Protein AF-A0A936IQ93-F1 (afdb_monomer)

Mean predicted aligned error: 11.7 Å

Foldseek 3Di:
DDDDDDDDDPPPPPPPDPDPPQPWDKDKDFACAWEDAQNDIDGGGIKIWTAHDDVPGDRQWIFIADPVGTDDIFGWDKAFAPDDQFDQAWDFDWDDQPPHTYGAWIGHHRDRIITGGDHHVVSVVSSVVRVVD

Radius of gyration: 24.01 Å; Cα contacts (8 Å, |Δi|>4): 237; chains: 1; bounding box: 35×41×100 Å

Sequence (133 aa):
MFNRMLLPLLVLALVSLPAQANLASRITVDLPYPVEIQGTLLEPGEYVLRTMTGPGANRDIVQIFGDRGMRLAATARSIPLLQRGGADSSKVVLSQAGDRYLLSQLVVQGRVYGYQFLPEPGTASRMVELAEQ

Nearest PDB structures (foldseek):
  3cyj-assembly1_A  TM=3.698E-01  e=6.350E+00  Rubrobacter xylanophilus DSM 9941
  8fia-assembly1_A-2  TM=3.210E-01  e=6.018E+00  Drosophila melanogaster
  7a0q-assembly1_A  TM=2.080E-01  e=5.123E+00  Fusarium vanettenii 77-13-4

Solvent-accessible surface area (backbone atoms only — not comparable to full-atom values): 7987 Å² total; per-residue (Å²): 137,89,82,85,86,80,77,83,80,82,78,81,77,81,78,78,71,79,74,80,70,78,70,47,55,74,43,80,47,75,34,93,49,58,36,33,50,67,87,42,77,39,71,57,45,66,33,38,39,35,37,50,59,63,93,91,44,56,70,41,38,39,36,34,26,42,94,93,41,79,74,49,76,44,63,27,47,75,39,80,47,92,48,87,80,20,34,92,54,64,44,79,41,69,42,75,51,88,99,39,35,31,56,36,35,41,38,40,51,65,32,50,43,27,34,35,41,58,66,38,93,64,51,54,60,51,43,53,60,63,72,75,108

pLDDT: mean 76.83, std 14.57, range [40.75, 93.38]

Structure (mmCIF, N/CA/C/O backbone):
data_AF-A0A936IQ93-F1
#
_entry.id   AF-A0A936IQ93-F1
#
loop_
_atom_site.group_PDB
_atom_site.id
_atom_site.type_symbol
_atom_site.label_atom_id
_atom_site.label_alt_id
_atom_site.label_comp_id
_atom_site.label_asym_id
_atom_site.label_entity_id
_atom_site.label_seq_id
_atom_site.pdbx_PDB_ins_code
_atom_site.Cartn_x
_atom_site.Cartn_y
_atom_site.Cartn_z
_atom_site.occupancy
_atom_site.B_iso_or_equiv
_atom_site.auth_seq_id
_atom_site.auth_comp_id
_atom_site.auth_asym_id
_atom_site.auth_atom_id
_atom_site.pdbx_PDB_model_num
ATOM 1 N N . MET A 1 1 ? 20.154 -27.150 -73.712 1.00 44.06 1 MET A N 1
ATOM 2 C CA . MET A 1 1 ? 20.762 -25.880 -73.259 1.00 44.06 1 MET A CA 1
ATOM 3 C C . MET A 1 1 ? 19.863 -25.290 -72.187 1.00 44.06 1 MET A C 1
ATOM 5 O O . MET A 1 1 ? 18.694 -25.052 -72.446 1.00 44.06 1 MET A O 1
ATOM 9 N N . PHE A 1 2 ? 20.385 -25.208 -70.966 1.00 49.38 2 PHE A N 1
ATOM 10 C CA . PHE A 1 2 ? 19.714 -24.715 -69.763 1.00 49.38 2 PHE A CA 1
ATOM 11 C C . PHE A 1 2 ? 19.593 -23.187 -69.793 1.00 49.38 2 PHE A C 1
ATOM 13 O O . PHE A 1 2 ? 20.573 -22.529 -70.123 1.00 49.38 2 PHE A O 1
ATOM 20 N N . ASN A 1 3 ? 18.467 -22.632 -69.332 1.00 40.75 3 ASN A N 1
ATOM 21 C CA . ASN A 1 3 ? 18.530 -21.431 -68.497 1.00 40.75 3 ASN A CA 1
ATOM 22 C C . ASN A 1 3 ? 17.319 -21.343 -67.556 1.00 40.75 3 ASN A C 1
ATOM 24 O O . ASN A 1 3 ? 16.213 -20.982 -67.946 1.00 40.75 3 ASN A O 1
ATOM 28 N N . ARG A 1 4 ? 17.549 -21.727 -66.296 1.00 49.56 4 ARG A N 1
ATOM 29 C CA . ARG A 1 4 ? 16.637 -21.531 -65.165 1.00 49.56 4 ARG A CA 1
ATOM 30 C C . ARG A 1 4 ? 17.008 -20.184 -64.552 1.00 49.56 4 ARG A C 1
ATOM 32 O O . ARG A 1 4 ? 18.047 -20.084 -63.909 1.00 49.56 4 ARG A O 1
ATOM 39 N N . MET A 1 5 ? 16.200 -19.155 -64.772 1.00 58.88 5 MET A N 1
ATOM 40 C CA . M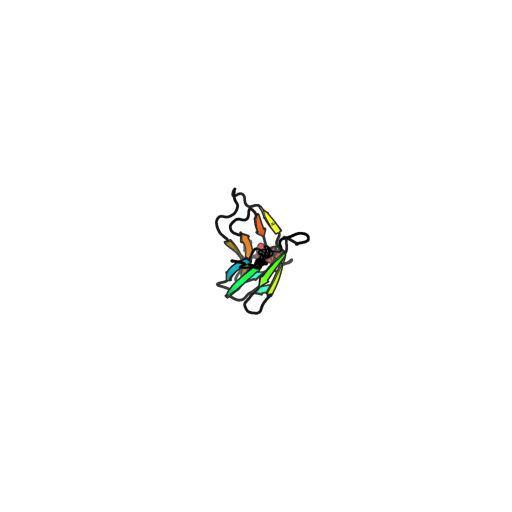ET A 1 5 ? 16.418 -17.846 -64.158 1.00 58.88 5 MET A CA 1
ATOM 41 C C . MET A 1 5 ? 15.635 -17.805 -62.838 1.00 58.88 5 MET A C 1
ATOM 43 O O . MET A 1 5 ? 14.430 -17.581 -62.814 1.00 58.88 5 MET A O 1
ATOM 47 N N . LEU A 1 6 ? 16.325 -18.150 -61.748 1.00 54.31 6 LEU A N 1
ATOM 48 C CA . LEU A 1 6 ? 15.842 -18.034 -60.371 1.00 54.31 6 LEU A CA 1
ATOM 49 C C . LEU A 1 6 ? 15.810 -16.551 -59.976 1.00 54.31 6 LEU A C 1
ATOM 51 O O . LEU A 1 6 ? 16.851 -15.899 -59.940 1.00 54.31 6 LEU A O 1
ATOM 55 N N . LEU A 1 7 ? 14.625 -16.031 -59.662 1.00 58.94 7 LEU A N 1
ATOM 56 C CA . LEU A 1 7 ? 14.455 -14.720 -59.038 1.00 58.94 7 LEU A CA 1
ATOM 57 C C . LEU A 1 7 ? 14.653 -14.875 -57.516 1.00 58.94 7 LEU A C 1
ATOM 59 O O . LEU A 1 7 ? 14.011 -15.754 -56.932 1.00 58.94 7 LEU A O 1
ATOM 63 N N . PRO A 1 8 ? 15.510 -14.085 -56.843 1.00 55.88 8 PRO A N 1
ATOM 64 C CA . PRO A 1 8 ? 15.678 -14.210 -55.403 1.00 55.88 8 PRO A CA 1
ATOM 65 C C . PRO A 1 8 ? 14.465 -13.620 -54.675 1.00 55.88 8 PRO A C 1
ATOM 67 O O . PRO A 1 8 ? 14.086 -12.465 -54.870 1.00 55.88 8 PRO A O 1
ATOM 70 N N . LEU A 1 9 ? 13.861 -14.444 -53.822 1.00 56.94 9 LEU A N 1
ATOM 71 C CA . LEU A 1 9 ? 12.800 -14.078 -52.894 1.00 56.94 9 LEU A CA 1
ATOM 72 C C . LEU A 1 9 ? 13.399 -13.181 -51.794 1.00 56.94 9 LEU A C 1
ATOM 74 O O . LEU A 1 9 ? 14.102 -13.664 -50.907 1.00 56.94 9 LEU A O 1
ATOM 78 N N . LEU A 1 10 ? 13.154 -11.871 -51.861 1.00 57.88 10 LEU A N 1
ATOM 79 C CA . LEU A 1 10 ? 13.519 -10.922 -50.807 1.00 57.88 10 LEU A CA 1
ATOM 80 C C . LEU A 1 10 ? 12.586 -11.141 -49.602 1.00 57.88 10 LEU A C 1
ATOM 82 O O . LEU A 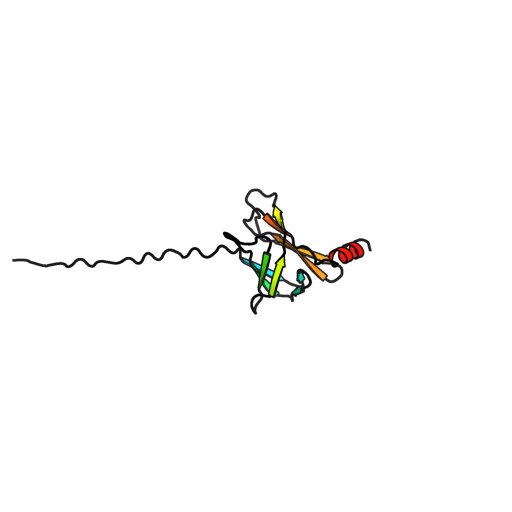1 10 ? 11.479 -10.608 -49.553 1.00 57.88 10 LEU A O 1
ATOM 86 N N . VAL A 1 11 ? 13.013 -11.959 -48.639 1.00 58.72 11 VAL A N 1
ATOM 87 C CA . VAL A 1 11 ? 12.299 -12.147 -47.368 1.00 58.72 11 VAL A CA 1
ATOM 88 C C . VAL A 1 11 ? 12.564 -10.928 -46.486 1.00 58.72 11 VAL A C 1
ATOM 90 O O . VAL A 1 11 ? 13.619 -10.803 -45.867 1.00 58.72 11 VAL A O 1
ATOM 93 N N . LEU A 1 12 ? 11.602 -10.006 -46.445 1.00 59.47 12 LEU A N 1
ATOM 94 C CA . LEU A 1 12 ? 11.596 -8.892 -45.504 1.00 59.47 12 LEU A CA 1
ATOM 95 C C . LEU A 1 12 ? 11.228 -9.440 -44.115 1.00 59.47 12 LEU A C 1
ATOM 97 O O . LEU A 1 12 ? 10.054 -9.607 -43.788 1.00 59.47 12 LEU A O 1
ATOM 101 N N . ALA A 1 13 ? 12.230 -9.783 -43.307 1.00 55.03 13 ALA A N 1
ATOM 102 C CA . ALA A 1 13 ? 12.011 -10.162 -41.917 1.00 55.03 13 ALA A CA 1
ATOM 103 C C . ALA A 1 13 ? 11.593 -8.913 -41.122 1.00 55.03 13 ALA A C 1
ATOM 105 O O . ALA A 1 13 ? 12.426 -8.073 -40.784 1.00 55.03 13 ALA A O 1
ATOM 106 N N . LEU A 1 14 ? 10.294 -8.779 -40.832 1.00 53.78 14 LEU A N 1
ATOM 107 C CA . LEU A 1 14 ? 9.810 -7.854 -39.809 1.00 53.78 14 LEU A CA 1
ATOM 108 C C . LEU A 1 14 ? 10.359 -8.330 -38.459 1.00 53.78 14 LEU A C 1
ATOM 110 O O . LEU A 1 14 ? 9.806 -9.226 -37.825 1.00 53.78 14 LEU A O 1
ATOM 114 N N . VAL A 1 15 ? 11.473 -7.746 -38.025 1.00 56.09 15 VAL A N 1
ATOM 115 C CA . VAL A 1 15 ? 11.961 -7.915 -36.657 1.00 56.09 15 VAL A CA 1
ATOM 116 C C . VAL A 1 15 ? 11.019 -7.123 -35.758 1.00 56.09 15 VAL A C 1
ATOM 118 O O . VAL A 1 15 ? 11.129 -5.904 -35.633 1.00 56.09 15 VAL A O 1
ATOM 121 N N . SER A 1 16 ? 10.045 -7.807 -35.164 1.00 49.56 16 SER A N 1
ATOM 122 C CA . SER A 1 16 ? 9.236 -7.244 -34.089 1.00 49.56 16 SER A CA 1
ATOM 123 C C . SER A 1 16 ? 10.152 -6.987 -32.893 1.00 49.56 16 SER A C 1
ATOM 125 O O . SER A 1 16 ? 10.509 -7.907 -32.162 1.00 49.56 16 SER A O 1
ATOM 127 N N . LEU A 1 17 ? 10.570 -5.734 -32.707 1.00 50.97 17 LEU A N 1
ATOM 128 C CA . LEU A 1 17 ? 11.192 -5.301 -31.460 1.00 50.97 17 LEU A CA 1
ATOM 129 C C . LEU A 1 17 ? 10.183 -5.569 -30.332 1.00 50.97 17 LEU A C 1
ATOM 131 O O . LEU A 1 17 ? 9.038 -5.118 -30.450 1.00 50.97 17 LEU A O 1
ATOM 135 N N . PRO A 1 18 ? 10.550 -6.282 -29.251 1.00 47.84 18 PRO A N 1
ATOM 136 C CA . PRO A 1 18 ? 9.683 -6.350 -28.090 1.00 47.84 18 PRO A CA 1
ATOM 137 C C . PRO A 1 18 ? 9.512 -4.920 -27.580 1.00 47.84 18 PRO A C 1
ATOM 139 O O . PRO A 1 18 ? 10.476 -4.276 -27.162 1.00 47.84 18 PRO A O 1
ATOM 142 N N . ALA A 1 19 ? 8.285 -4.404 -27.674 1.00 47.06 19 ALA A N 1
ATOM 143 C CA . ALA A 1 19 ? 7.906 -3.153 -27.048 1.00 47.06 19 ALA A CA 1
ATOM 144 C C . ALA A 1 19 ? 8.325 -3.244 -25.579 1.00 47.06 19 ALA A C 1
ATOM 146 O O . ALA A 1 19 ? 7.858 -4.122 -24.852 1.00 47.06 19 ALA A O 1
ATOM 147 N N . GLN A 1 20 ? 9.255 -2.386 -25.162 1.00 46.69 20 GLN A N 1
ATOM 148 C CA . GLN A 1 20 ? 9.645 -2.275 -23.764 1.00 46.69 20 GLN A CA 1
ATOM 149 C C . GLN A 1 20 ? 8.406 -1.807 -23.000 1.00 46.69 20 GLN A C 1
ATOM 151 O O . GLN A 1 20 ? 8.066 -0.624 -22.993 1.00 46.69 20 GLN A O 1
ATOM 156 N N . ALA A 1 21 ? 7.672 -2.764 -22.435 1.00 45.31 21 ALA A N 1
ATOM 157 C CA . ALA A 1 21 ? 6.525 -2.498 -21.596 1.00 45.31 21 ALA A CA 1
ATOM 158 C C . ALA A 1 21 ? 7.011 -1.638 -20.427 1.00 45.31 21 ALA A C 1
ATOM 160 O O . ALA A 1 21 ? 7.899 -2.040 -19.677 1.00 45.31 21 ALA A O 1
ATOM 161 N N . ASN A 1 22 ? 6.459 -0.430 -20.328 1.00 44.97 22 ASN A N 1
ATOM 162 C CA . ASN A 1 22 ? 6.703 0.505 -19.238 1.00 44.97 22 ASN A CA 1
ATOM 163 C C . ASN A 1 22 ? 6.681 -0.250 -17.894 1.00 44.97 22 ASN A C 1
ATOM 165 O O . ASN A 1 22 ? 5.659 -0.833 -17.530 1.00 44.97 22 ASN A O 1
ATOM 169 N N . LEU A 1 23 ? 7.822 -0.258 -17.193 1.00 52.09 23 LEU A N 1
ATOM 170 C CA . LEU A 1 23 ? 8.142 -1.059 -15.999 1.00 52.09 23 LEU A CA 1
ATOM 171 C C . LEU A 1 23 ? 7.396 -0.603 -14.729 1.00 52.09 23 LEU A C 1
ATOM 173 O O . LEU A 1 23 ? 7.975 -0.568 -13.641 1.00 52.09 23 LEU A O 1
ATOM 177 N N . ALA A 1 24 ? 6.116 -0.243 -14.830 1.00 58.25 24 ALA A N 1
ATOM 178 C CA . ALA A 1 24 ? 5.311 0.006 -13.644 1.00 58.25 24 ALA A CA 1
ATOM 179 C C . ALA A 1 24 ? 5.305 -1.274 -12.795 1.00 58.25 24 ALA A C 1
ATOM 181 O O . ALA A 1 24 ? 4.850 -2.328 -1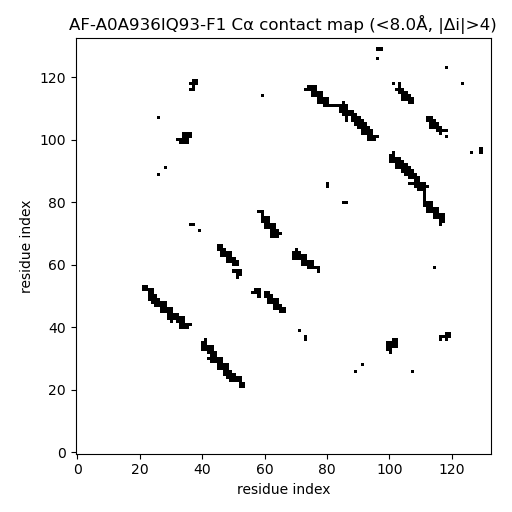3.249 1.00 58.25 24 ALA A O 1
ATOM 182 N N . SER A 1 25 ? 5.828 -1.203 -11.567 1.00 69.50 25 SER A N 1
ATOM 183 C CA . SER A 1 25 ? 5.740 -2.344 -10.660 1.00 69.50 25 SER A CA 1
ATOM 184 C C . SER A 1 25 ? 4.287 -2.541 -10.291 1.00 69.50 25 SER A C 1
ATOM 186 O O . SER A 1 25 ? 3.693 -1.691 -9.630 1.00 69.50 25 SER A O 1
ATOM 188 N N . ARG A 1 26 ? 3.735 -3.664 -10.740 1.00 81.38 26 ARG A N 1
ATOM 189 C CA . ARG A 1 26 ? 2.399 -4.120 -10.393 1.00 81.38 26 ARG A CA 1
ATOM 190 C C . ARG A 1 26 ? 2.500 -5.074 -9.213 1.00 81.38 26 ARG A C 1
ATOM 192 O O . ARG A 1 26 ? 3.243 -6.049 -9.281 1.00 81.38 26 ARG A O 1
ATOM 199 N N . ILE A 1 27 ? 1.746 -4.799 -8.160 1.00 82.69 27 ILE A N 1
ATOM 200 C CA . ILE A 1 27 ? 1.658 -5.657 -6.980 1.00 82.69 27 ILE A CA 1
ATOM 201 C C . ILE A 1 27 ? 0.188 -5.955 -6.766 1.00 82.69 27 ILE A C 1
ATOM 203 O O . ILE A 1 27 ? -0.607 -5.029 -6.638 1.00 82.69 27 ILE A O 1
ATOM 207 N N . THR A 1 28 ? -0.166 -7.232 -6.761 1.00 86.75 28 THR A N 1
ATOM 208 C CA . THR A 1 28 ? -1.513 -7.665 -6.400 1.00 86.75 28 THR A CA 1
ATOM 209 C C . THR A 1 28 ? -1.534 -7.950 -4.905 1.00 86.75 28 THR A C 1
ATOM 211 O O . THR A 1 28 ? -0.640 -8.629 -4.399 1.00 86.75 28 THR A O 1
ATOM 214 N N . VAL A 1 29 ? -2.516 -7.396 -4.205 1.00 85.44 29 VAL A N 1
ATOM 215 C CA . VAL A 1 29 ? -2.730 -7.600 -2.771 1.00 85.44 29 VAL A CA 1
ATOM 216 C C . VAL A 1 29 ? -4.175 -8.018 -2.564 1.00 85.44 29 VAL A C 1
ATOM 218 O O . VAL A 1 29 ? -5.069 -7.473 -3.206 1.00 85.44 29 VAL A O 1
ATOM 221 N N . ASP A 1 30 ? -4.391 -8.973 -1.675 1.00 89.44 30 ASP A N 1
ATOM 222 C CA . ASP A 1 30 ? -5.722 -9.344 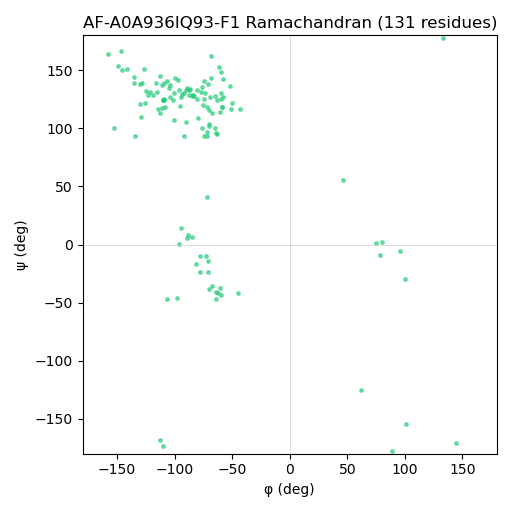-1.213 1.00 89.44 30 ASP A CA 1
ATOM 223 C C . ASP A 1 30 ? -5.943 -8.712 0.163 1.00 89.44 30 ASP A C 1
ATOM 225 O O . ASP A 1 30 ? -5.106 -8.859 1.060 1.00 89.44 30 ASP A O 1
ATOM 229 N N . LEU A 1 31 ? -7.018 -7.940 0.300 1.00 89.31 31 LEU A N 1
ATOM 230 C CA . LEU A 1 31 ? -7.396 -7.279 1.543 1.00 89.31 31 LEU A CA 1
ATOM 231 C C . LEU A 1 31 ? -8.511 -8.101 2.207 1.00 89.31 31 LEU A C 1
ATOM 233 O O . LEU A 1 31 ? -9.640 -8.074 1.722 1.00 89.31 31 LEU A O 1
ATOM 237 N N . PRO A 1 32 ? -8.240 -8.822 3.311 1.00 87.50 32 PRO A N 1
ATOM 238 C CA . PRO A 1 32 ? -9.235 -9.698 3.940 1.00 87.50 32 PRO A CA 1
ATOM 239 C C . PRO A 1 32 ? -10.271 -8.947 4.795 1.00 87.50 32 PRO A C 1
ATOM 241 O O . PRO A 1 32 ? -11.256 -9.532 5.238 1.00 87.50 32 PRO A O 1
ATOM 244 N N . TYR A 1 33 ? -10.051 -7.659 5.048 1.00 89.75 33 TYR A N 1
ATOM 245 C CA . TYR A 1 33 ? -10.920 -6.770 5.816 1.00 89.75 33 TYR A CA 1
ATOM 246 C C . TYR A 1 33 ? -10.835 -5.346 5.248 1.00 89.75 33 TYR A C 1
ATOM 248 O O . TYR A 1 33 ? -9.925 -5.068 4.462 1.00 89.75 33 TYR A O 1
ATOM 256 N N . PRO A 1 34 ? -11.754 -4.437 5.627 1.00 91.75 34 PRO A N 1
ATOM 257 C CA . PRO A 1 34 ? -11.691 -3.055 5.179 1.00 91.75 34 PRO A CA 1
ATOM 258 C C . PRO A 1 34 ? -10.379 -2.384 5.604 1.00 91.75 34 PRO A C 1
ATOM 260 O O . PRO A 1 34 ? -9.998 -2.436 6.777 1.00 91.75 34 PRO A O 1
ATOM 263 N N . VAL A 1 35 ? -9.697 -1.740 4.657 1.00 91.38 35 VAL A N 1
ATOM 264 C CA . VAL A 1 35 ? -8.432 -1.028 4.898 1.00 91.38 35 VAL A CA 1
ATOM 265 C C . VAL A 1 35 ? -8.574 0.421 4.474 1.00 91.38 35 VAL A C 1
ATOM 267 O O . VAL A 1 35 ? -8.977 0.724 3.354 1.00 91.38 35 VAL A O 1
ATOM 270 N N . GLU A 1 36 ? -8.211 1.338 5.358 1.00 91.44 36 GLU A N 1
ATOM 271 C CA . GLU A 1 36 ? -8.158 2.758 5.050 1.00 91.44 36 GLU A CA 1
ATOM 272 C C . GLU A 1 36 ? -6.775 3.156 4.526 1.00 91.44 36 GLU A C 1
ATOM 274 O O . GLU A 1 36 ? -5.728 2.818 5.088 1.00 91.44 36 GLU A O 1
ATOM 279 N N . ILE A 1 37 ? -6.786 3.917 3.434 1.00 89.94 37 ILE A N 1
ATOM 280 C CA . ILE A 1 37 ? -5.608 4.507 2.810 1.00 89.94 37 ILE A CA 1
ATOM 281 C C . ILE A 1 37 ? -5.903 5.989 2.614 1.00 89.94 37 ILE A C 1
ATOM 283 O O . ILE A 1 37 ? -6.740 6.344 1.789 1.00 89.94 37 ILE A O 1
ATOM 287 N N . GLN A 1 38 ? -5.229 6.851 3.380 1.00 87.12 38 GLN A N 1
ATOM 288 C CA . GLN A 1 38 ? -5.378 8.313 3.292 1.00 87.12 38 GLN A CA 1
ATOM 289 C C . GLN A 1 38 ? -6.846 8.765 3.234 1.00 87.12 38 GLN A C 1
ATOM 291 O O . GLN A 1 38 ? -7.275 9.417 2.290 1.00 87.12 38 GLN A O 1
ATOM 296 N N . GLY A 1 39 ? -7.637 8.345 4.227 1.00 84.81 39 GLY A N 1
ATOM 297 C CA . GLY A 1 39 ? -9.035 8.761 4.373 1.00 84.81 39 GLY A CA 1
ATOM 298 C C . GLY A 1 39 ? -10.007 8.027 3.446 1.00 84.81 39 GLY A C 1
ATOM 299 O O . GLY A 1 39 ? -11.220 8.128 3.616 1.00 84.81 39 GLY A O 1
ATOM 300 N N . THR A 1 40 ? -9.500 7.237 2.495 1.00 88.50 40 THR A N 1
ATOM 301 C CA . THR A 1 40 ? -10.321 6.391 1.628 1.00 88.50 40 THR A CA 1
ATOM 302 C C . THR A 1 40 ? -10.396 4.982 2.197 1.00 88.50 40 THR A C 1
ATOM 304 O O . THR A 1 40 ? -9.378 4.301 2.314 1.00 88.50 40 THR A O 1
ATOM 307 N N . LEU A 1 41 ? -11.605 4.526 2.523 1.00 90.75 41 LEU A N 1
ATOM 308 C CA . LEU A 1 41 ? -11.853 3.143 2.919 1.00 90.75 41 LEU A CA 1
ATOM 309 C C . LEU A 1 41 ? -11.955 2.251 1.676 1.00 90.75 41 LEU A C 1
ATOM 311 O O . LEU A 1 41 ? -12.751 2.517 0.772 1.00 90.75 41 LEU A O 1
ATOM 315 N N . LEU A 1 42 ? -11.145 1.199 1.635 1.00 91.31 42 LEU A N 1
ATOM 316 C CA . LEU A 1 42 ? -11.237 0.127 0.656 1.00 91.31 42 LEU A CA 1
ATOM 317 C C . LEU A 1 42 ? -11.927 -1.075 1.285 1.00 91.31 42 LEU A C 1
ATOM 319 O O . LEU A 1 42 ? -11.553 -1.508 2.370 1.00 91.31 42 LEU A O 1
ATOM 323 N N . GLU A 1 43 ? -12.921 -1.600 0.579 1.00 93.38 43 GLU A N 1
ATOM 324 C CA . GLU A 1 43 ? -13.607 -2.835 0.944 1.00 93.38 43 GLU A CA 1
ATOM 325 C C . GLU A 1 43 ? -12.680 -4.054 0.799 1.00 93.38 43 GLU A C 1
ATOM 327 O O . GLU A 1 43 ? -11.667 -3.978 0.099 1.00 93.38 43 GLU A O 1
ATOM 332 N N . PRO A 1 44 ? -13.011 -5.193 1.426 1.00 93.38 44 PRO A N 1
ATOM 333 C CA . PRO A 1 44 ? -12.270 -6.430 1.224 1.00 93.38 44 PRO A CA 1
ATOM 334 C C . PRO A 1 44 ? -12.238 -6.857 -0.251 1.00 93.38 44 PRO A C 1
ATOM 336 O O . PRO A 1 44 ? -13.239 -6.740 -0.965 1.00 93.38 44 PRO A O 1
ATOM 339 N N . GLY A 1 45 ? -11.106 -7.401 -0.694 1.00 92.44 45 GLY A N 1
ATOM 340 C CA . GLY A 1 45 ? -10.939 -7.959 -2.035 1.00 92.44 45 GLY A CA 1
ATOM 341 C C . GLY A 1 45 ? -9.553 -7.749 -2.637 1.00 92.44 45 GLY A C 1
ATOM 342 O O . GLY A 1 45 ? -8.619 -7.286 -1.982 1.00 92.44 45 GLY A O 1
ATOM 343 N N . GLU A 1 46 ? -9.436 -8.078 -3.924 1.00 92.38 46 GLU A N 1
ATOM 344 C CA . GLU A 1 46 ? -8.183 -7.974 -4.666 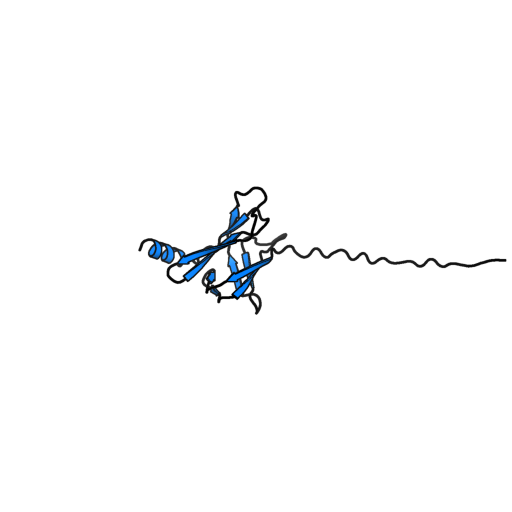1.00 92.38 46 GLU A CA 1
ATOM 345 C C . GLU A 1 46 ? -7.961 -6.553 -5.201 1.00 92.38 46 GLU A C 1
ATOM 347 O O . GLU A 1 46 ? -8.794 -5.982 -5.915 1.00 92.38 46 GLU A O 1
ATOM 352 N N . TYR A 1 47 ? -6.783 -6.007 -4.910 1.00 90.69 47 TYR A N 1
ATOM 353 C CA . TYR A 1 47 ? -6.336 -4.712 -5.397 1.00 90.69 47 TYR A CA 1
ATOM 354 C C . TYR A 1 47 ? -4.984 -4.813 -6.078 1.00 90.69 47 TYR A C 1
ATOM 356 O O . TYR A 1 47 ? -4.121 -5.624 -5.747 1.00 90.69 47 TYR A O 1
ATOM 364 N N . VAL A 1 48 ? -4.779 -3.917 -7.032 1.00 90.69 48 VAL A N 1
ATOM 365 C CA . VAL A 1 48 ? -3.533 -3.784 -7.767 1.00 90.69 48 VAL A CA 1
ATOM 366 C C . VAL A 1 48 ? -2.907 -2.446 -7.428 1.00 90.69 48 VAL A C 1
ATOM 368 O O . VAL A 1 48 ? -3.446 -1.396 -7.771 1.00 90.69 48 VAL A O 1
ATOM 371 N N . LEU A 1 49 ? -1.733 -2.484 -6.812 1.00 88.06 49 LEU A N 1
ATOM 372 C CA . LEU A 1 49 ? -0.919 -1.313 -6.538 1.00 88.06 49 LEU A CA 1
ATOM 373 C C . LEU A 1 49 ? 0.075 -1.139 -7.681 1.00 88.06 49 LEU A C 1
ATOM 375 O O . LEU A 1 49 ? 0.761 -2.085 -8.084 1.00 88.06 49 LEU A O 1
ATOM 379 N N . ARG A 1 50 ? 0.133 0.073 -8.227 1.00 87.19 50 ARG A N 1
ATOM 380 C CA . ARG A 1 50 ? 1.060 0.452 -9.290 1.00 87.19 50 ARG A CA 1
ATOM 381 C C . ARG A 1 50 ? 1.868 1.654 -8.865 1.00 87.19 50 ARG A C 1
ATOM 383 O O . ARG A 1 50 ? 1.317 2.658 -8.420 1.00 87.19 50 ARG A O 1
ATOM 390 N N . THR A 1 51 ? 3.172 1.561 -9.058 1.00 80.62 51 THR A N 1
ATOM 391 C CA . THR A 1 51 ? 4.073 2.695 -8.874 1.00 80.62 51 THR A CA 1
ATOM 392 C C . THR A 1 51 ? 4.524 3.203 -10.229 1.00 80.62 51 THR A C 1
ATOM 394 O O . THR A 1 51 ? 4.756 2.426 -11.161 1.00 80.62 51 THR A O 1
ATOM 397 N N . MET A 1 52 ? 4.618 4.523 -10.358 1.00 73.69 52 MET A N 1
ATOM 398 C CA . MET A 1 52 ? 5.111 5.130 -11.585 1.00 73.69 52 MET A CA 1
ATOM 399 C C . MET A 1 52 ? 6.636 4.998 -11.639 1.00 73.69 52 MET A C 1
ATOM 401 O O . MET A 1 52 ? 7.347 5.313 -10.684 1.00 73.69 52 MET A O 1
ATOM 405 N N . THR A 1 53 ? 7.152 4.540 -12.775 1.00 68.56 53 THR A N 1
ATOM 406 C CA . THR A 1 53 ? 8.591 4.414 -13.035 1.00 68.56 53 THR A CA 1
ATOM 407 C C . THR A 1 53 ? 8.924 5.051 -14.375 1.00 68.56 53 THR A C 1
ATOM 409 O O . THR A 1 53 ? 8.199 4.832 -15.338 1.00 68.56 53 THR A O 1
ATOM 412 N N . GLY A 1 54 ? 10.033 5.787 -14.454 1.00 64.88 54 GLY A N 1
ATOM 413 C CA . GLY A 1 54 ? 10.520 6.395 -15.695 1.00 64.88 54 GLY A CA 1
ATOM 414 C C . GLY A 1 54 ? 10.914 7.868 -15.530 1.00 64.88 54 GLY A C 1
ATOM 415 O O . GLY A 1 54 ? 10.783 8.419 -14.432 1.00 64.88 54 GLY A O 1
ATOM 416 N N . PRO A 1 55 ? 11.420 8.513 -16.597 1.00 58.09 55 PRO A N 1
ATOM 417 C CA . PRO A 1 55 ? 11.716 9.945 -16.605 1.00 58.09 55 PRO A CA 1
ATOM 418 C C . PRO A 1 55 ? 10.445 10.762 -16.323 1.00 58.09 55 PRO A C 1
ATOM 420 O O . PRO A 1 55 ? 9.433 10.575 -16.991 1.00 58.09 55 PRO A O 1
ATOM 423 N N . GLY A 1 56 ? 10.481 11.635 -15.312 1.00 66.06 56 GLY A N 1
ATOM 424 C CA . GLY A 1 56 ? 9.325 12.443 -14.894 1.00 66.06 56 GLY A CA 1
ATOM 425 C C . GLY A 1 56 ? 8.293 11.715 -14.019 1.00 66.06 56 GLY A C 1
ATOM 426 O O . GLY A 1 56 ? 7.291 12.318 -13.644 1.00 66.06 56 GLY A O 1
ATOM 427 N N . ALA A 1 57 ? 8.516 10.444 -13.664 1.00 68.81 57 ALA A N 1
ATOM 428 C CA . ALA A 1 57 ? 7.627 9.715 -12.764 1.00 68.81 57 ALA A CA 1
ATOM 429 C C . ALA A 1 57 ? 7.788 10.184 -11.310 1.00 68.81 57 ALA A C 1
ATOM 431 O O . ALA A 1 57 ? 8.899 10.196 -10.774 1.00 68.81 57 ALA A O 1
ATOM 432 N N . ASN A 1 58 ? 6.668 10.490 -10.650 1.00 74.75 58 ASN A N 1
ATOM 433 C CA . ASN A 1 58 ? 6.662 10.716 -9.212 1.00 74.75 58 ASN A CA 1
ATOM 434 C C . ASN A 1 58 ? 6.660 9.363 -8.483 1.00 74.75 58 ASN A C 1
ATOM 436 O O . ASN A 1 58 ? 5.668 8.635 -8.498 1.00 74.75 58 ASN A O 1
ATOM 440 N N . ARG A 1 59 ? 7.793 9.023 -7.859 1.00 74.00 59 ARG A N 1
ATOM 441 C CA . ARG A 1 59 ? 7.961 7.771 -7.105 1.00 74.00 59 ARG A CA 1
ATOM 442 C C . ARG A 1 59 ? 7.182 7.758 -5.795 1.00 74.00 59 ARG A C 1
ATOM 444 O O . ARG A 1 59 ? 7.004 6.681 -5.237 1.00 74.00 59 ARG A O 1
ATOM 451 N N . ASP A 1 60 ? 6.703 8.913 -5.351 1.00 81.75 60 ASP A N 1
ATOM 452 C CA . ASP A 1 60 ? 5.949 9.057 -4.113 1.00 81.75 60 ASP A CA 1
ATOM 453 C C . ASP A 1 60 ? 4.440 8.867 -4.320 1.00 81.75 60 ASP A C 1
ATOM 455 O O . ASP A 1 60 ? 3.664 9.047 -3.389 1.00 81.75 60 ASP A O 1
ATOM 459 N N . ILE A 1 61 ? 4.001 8.497 -5.529 1.00 85.00 61 ILE A N 1
ATOM 460 C CA . ILE A 1 61 ? 2.597 8.194 -5.818 1.00 85.00 61 ILE A CA 1
ATOM 461 C C . ILE A 1 61 ? 2.431 6.698 -6.077 1.00 85.00 61 ILE A C 1
ATOM 463 O O . ILE A 1 61 ? 3.049 6.120 -6.979 1.00 85.00 61 ILE A O 1
ATOM 467 N N . VAL A 1 62 ? 1.530 6.088 -5.309 1.00 88.12 62 VAL A N 1
ATOM 468 C CA . VAL A 1 62 ? 1.062 4.716 -5.498 1.00 88.12 62 VAL A CA 1
ATOM 469 C C . VAL A 1 62 ? -0.389 4.761 -5.956 1.00 88.12 62 VAL A C 1
ATOM 471 O O . VAL A 1 62 ? -1.273 5.227 -5.243 1.00 88.12 62 VAL A O 1
ATOM 474 N N . GLN A 1 63 ? -0.647 4.267 -7.159 1.00 90.69 63 GLN A N 1
ATOM 475 C CA . GLN A 1 63 ? -1.997 4.139 -7.692 1.00 90.69 63 GLN A CA 1
ATOM 476 C C . GLN A 1 63 ? -2.587 2.796 -7.271 1.00 90.69 63 GLN A C 1
ATOM 478 O O . GLN A 1 63 ? -1.967 1.755 -7.492 1.00 90.69 63 GLN A O 1
ATOM 483 N N . ILE A 1 64 ? -3.787 2.812 -6.702 1.00 91.06 64 ILE A N 1
ATOM 484 C CA . ILE A 1 64 ? -4.508 1.611 -6.284 1.00 91.06 64 ILE A CA 1
ATOM 485 C C . ILE A 1 64 ? -5.698 1.400 -7.216 1.00 91.06 64 ILE A C 1
ATOM 487 O O . ILE A 1 64 ? -6.532 2.288 -7.396 1.00 91.06 64 ILE A O 1
ATOM 491 N N . PHE A 1 65 ? -5.776 0.215 -7.813 1.00 92.12 65 PHE A N 1
ATOM 492 C CA . PHE A 1 65 ? -6.837 -0.202 -8.725 1.00 92.12 65 PHE A CA 1
ATOM 493 C C . PHE A 1 65 ? -7.608 -1.366 -8.112 1.00 92.12 65 PHE A C 1
ATOM 495 O O . PHE A 1 65 ? -6.999 -2.271 -7.551 1.00 92.12 65 PHE A O 1
ATOM 502 N N . GLY A 1 66 ? -8.929 -1.350 -8.251 1.00 89.94 66 GLY A N 1
ATOM 503 C CA . GLY A 1 66 ? -9.791 -2.498 -7.979 1.00 89.94 66 GLY A CA 1
ATOM 504 C C . GLY A 1 66 ? -10.421 -3.026 -9.269 1.00 89.94 66 GLY A C 1
ATOM 505 O O . GLY A 1 66 ? -10.073 -2.599 -10.372 1.00 89.94 66 GLY A O 1
ATOM 506 N N . ASP A 1 67 ? -11.406 -3.902 -9.111 1.00 86.69 67 ASP A N 1
ATOM 507 C CA . ASP A 1 67 ? -12.251 -4.480 -10.169 1.00 86.69 67 ASP A CA 1
ATOM 508 C C . ASP A 1 67 ? -12.782 -3.462 -11.202 1.00 86.69 67 ASP A C 1
ATOM 510 O O . ASP A 1 67 ? -12.765 -3.718 -12.405 1.00 86.69 67 ASP A O 1
ATOM 514 N N . ARG A 1 68 ? -13.218 -2.281 -10.748 1.00 86.00 68 AR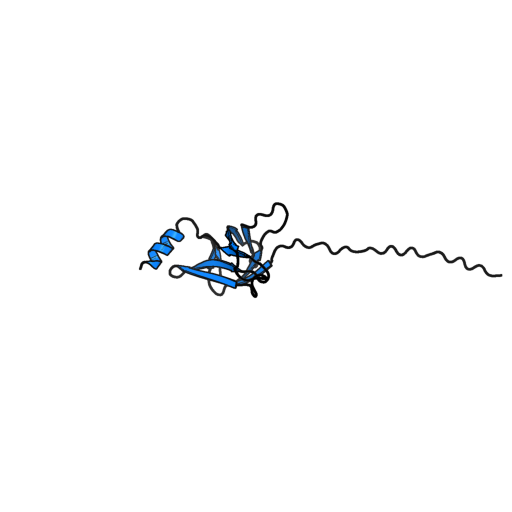G A N 1
ATOM 515 C CA . ARG A 1 68 ? -13.822 -1.220 -11.580 1.00 86.00 68 ARG A CA 1
ATOM 516 C C . ARG A 1 68 ? -12.827 -0.161 -12.064 1.00 86.00 68 ARG A C 1
ATOM 518 O O . ARG A 1 68 ? -13.239 0.904 -12.517 1.00 86.00 68 ARG A O 1
ATOM 525 N N . GLY A 1 69 ? -11.526 -0.423 -11.956 1.00 83.38 69 GLY A N 1
ATOM 526 C CA . GLY A 1 69 ? -10.475 0.520 -12.338 1.00 83.38 69 GLY A CA 1
ATOM 527 C C . GLY A 1 69 ? -9.858 1.251 -11.147 1.00 83.38 69 GLY A C 1
ATOM 528 O O . GLY A 1 69 ? -9.800 0.724 -10.036 1.00 83.38 69 GLY A O 1
ATOM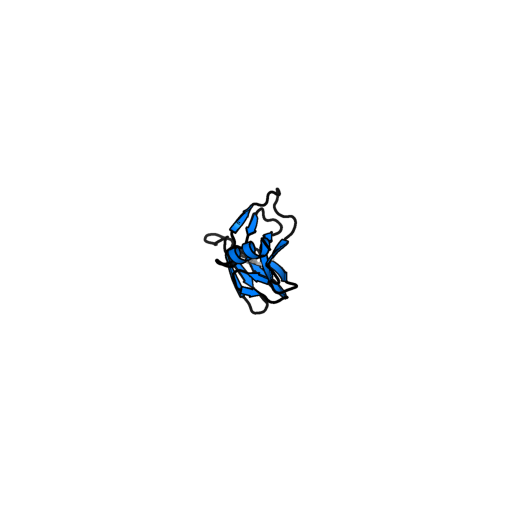 529 N N . MET A 1 70 ? -9.309 2.444 -11.390 1.00 85.19 70 MET A N 1
ATOM 530 C CA . MET A 1 70 ? -8.560 3.191 -10.375 1.00 85.19 70 MET A CA 1
ATOM 531 C C . MET A 1 70 ? -9.476 3.603 -9.220 1.00 85.19 70 MET A C 1
ATOM 533 O O . MET A 1 70 ?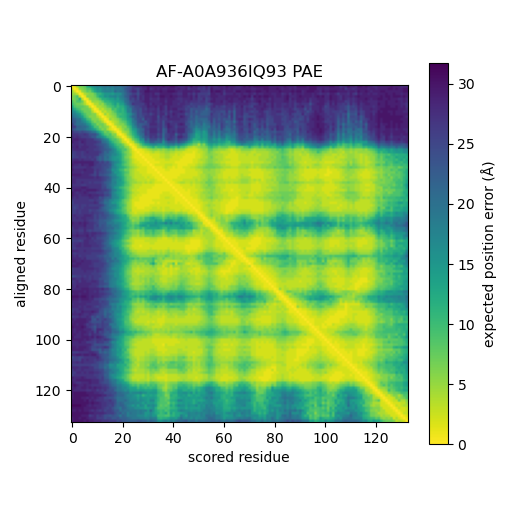 -10.528 4.198 -9.438 1.00 85.19 70 MET A O 1
ATOM 537 N N . ARG A 1 71 ? -9.061 3.283 -7.995 1.00 89.06 71 ARG A N 1
ATOM 538 C CA . ARG A 1 71 ? -9.785 3.603 -6.762 1.00 89.06 71 ARG A CA 1
ATOM 539 C C . ARG A 1 71 ? -9.226 4.852 -6.098 1.00 89.06 71 ARG A C 1
ATOM 541 O O . ARG A 1 71 ? -10.004 5.728 -5.749 1.00 89.06 71 ARG A O 1
ATOM 548 N N . LEU A 1 72 ? -7.902 4.956 -5.981 1.00 90.62 72 LEU A N 1
ATOM 549 C CA . LEU A 1 72 ? -7.242 6.170 -5.499 1.00 90.62 72 LEU A CA 1
ATOM 550 C C . LEU A 1 72 ? -5.780 6.260 -5.954 1.00 90.62 72 LEU A C 1
ATOM 552 O O . LEU A 1 72 ? -5.173 5.266 -6.359 1.00 90.62 72 LEU A O 1
ATOM 556 N N . ALA A 1 73 ? -5.210 7.457 -5.843 1.00 88.75 73 ALA A N 1
ATOM 557 C CA . ALA A 1 73 ? -3.774 7.690 -5.900 1.00 88.75 73 ALA A CA 1
ATOM 558 C C . ALA A 1 73 ? -3.319 8.155 -4.513 1.00 88.75 73 ALA A C 1
ATOM 560 O O . ALA A 1 73 ? -3.721 9.223 -4.060 1.00 88.75 73 ALA A O 1
ATOM 561 N N . ALA A 1 74 ? -2.522 7.334 -3.836 1.00 88.88 74 ALA A N 1
ATOM 562 C CA . ALA A 1 74 ? -2.023 7.609 -2.497 1.00 88.88 74 ALA A CA 1
ATOM 563 C C . ALA A 1 74 ? -0.599 8.148 -2.547 1.00 88.88 74 ALA A C 1
ATOM 565 O O . ALA A 1 74 ? 0.230 7.688 -3.338 1.00 88.88 74 ALA A O 1
ATOM 566 N N . THR A 1 75 ? -0.305 9.077 -1.646 1.00 89.12 75 THR A N 1
ATOM 567 C CA . THR A 1 75 ? 1.056 9.569 -1.439 1.00 89.12 75 THR A CA 1
ATOM 568 C C . THR A 1 75 ? 1.793 8.640 -0.480 1.00 89.12 75 THR A C 1
ATOM 570 O O . THR A 1 75 ? 1.322 8.375 0.624 1.00 89.12 75 THR A O 1
ATOM 573 N N . ALA A 1 76 ? 2.972 8.165 -0.848 1.00 89.75 76 ALA A N 1
ATOM 574 C CA . ALA A 1 76 ? 3.814 7.356 0.017 1.00 89.75 76 ALA A CA 1
ATOM 575 C C . ALA A 1 76 ? 5.263 7.830 -0.062 1.00 89.75 76 ALA A C 1
ATOM 577 O O . ALA A 1 76 ? 5.742 8.216 -1.120 1.00 89.75 76 ALA A O 1
ATOM 578 N N . ARG A 1 77 ? 5.984 7.773 1.054 1.00 88.75 77 ARG A N 1
ATOM 579 C CA . ARG A 1 77 ? 7.422 8.051 1.086 1.00 88.75 77 ARG A CA 1
ATOM 580 C C . ARG A 1 77 ? 8.196 6.779 0.787 1.00 88.75 77 ARG A C 1
ATOM 582 O O . ARG A 1 77 ? 7.929 5.741 1.388 1.00 88.75 77 ARG A O 1
ATOM 589 N N . SER A 1 78 ? 9.182 6.854 -0.098 1.00 86.81 78 SER A N 1
ATOM 590 C CA . SER A 1 78 ? 10.097 5.729 -0.309 1.00 86.81 78 SER A CA 1
ATOM 591 C C . SER A 1 78 ? 11.007 5.539 0.913 1.00 86.81 78 SER A C 1
ATOM 593 O O . SER A 1 78 ? 11.676 6.480 1.336 1.00 86.81 78 SER A O 1
ATOM 595 N N . ILE A 1 79 ? 11.056 4.326 1.466 1.00 86.88 79 ILE A N 1
ATOM 596 C CA . ILE A 1 79 ? 11.910 3.964 2.610 1.00 86.88 79 ILE A CA 1
ATOM 597 C C . ILE A 1 79 ? 12.956 2.924 2.182 1.00 86.88 79 ILE A C 1
ATOM 599 O O . ILE A 1 79 ? 12.592 1.940 1.539 1.00 86.88 79 ILE A O 1
ATOM 603 N N . PRO A 1 80 ? 14.253 3.098 2.487 1.00 86.19 80 PRO A N 1
ATOM 604 C CA . PRO A 1 80 ? 15.272 2.127 2.100 1.00 86.19 80 PRO A CA 1
ATOM 605 C C . PRO A 1 80 ? 15.098 0.812 2.868 1.00 86.19 80 PRO A C 1
ATOM 607 O O . PRO A 1 80 ? 14.777 0.811 4.056 1.00 86.19 80 PRO A O 1
ATOM 610 N N . LEU A 1 81 ? 15.349 -0.313 2.201 1.00 85.94 81 LEU A N 1
ATOM 611 C CA . LEU A 1 81 ? 15.435 -1.617 2.853 1.00 85.94 81 LEU A CA 1
ATOM 612 C C . LEU A 1 81 ? 16.901 -1.928 3.148 1.00 85.94 81 LEU A C 1
ATOM 614 O O . LEU A 1 81 ? 17.758 -1.800 2.279 1.00 85.94 81 LEU A O 1
ATOM 618 N N . LEU A 1 82 ? 17.187 -2.372 4.372 1.00 81.81 82 LEU A N 1
ATOM 619 C CA . LEU A 1 82 ? 18.551 -2.707 4.803 1.00 81.81 82 LEU A CA 1
ATOM 620 C C . LEU A 1 82 ? 19.078 -4.012 4.173 1.00 81.81 82 LEU A C 1
ATOM 622 O O . LEU A 1 82 ? 20.261 -4.330 4.285 1.00 81.81 82 LEU A O 1
ATOM 626 N N . GLN A 1 83 ? 18.208 -4.775 3.506 1.00 78.94 83 GLN A N 1
ATOM 627 C CA . GLN A 1 83 ? 18.552 -6.039 2.868 1.00 78.94 83 GLN A CA 1
ATOM 628 C C . GLN A 1 83 ? 19.330 -5.814 1.562 1.00 78.94 83 GLN A C 1
ATOM 630 O O . GLN A 1 83 ? 18.831 -5.212 0.607 1.00 78.94 83 GLN A O 1
ATOM 635 N N . ARG A 1 84 ? 20.560 -6.345 1.498 1.00 70.25 84 ARG A N 1
ATOM 636 C CA . ARG A 1 84 ? 21.353 -6.382 0.259 1.00 70.25 84 ARG A CA 1
ATOM 637 C C . ARG A 1 84 ? 20.640 -7.250 -0.780 1.00 70.25 84 ARG A C 1
ATOM 639 O O . ARG A 1 84 ? 20.365 -8.410 -0.511 1.00 70.25 84 ARG A O 1
ATOM 646 N N . GLY A 1 85 ? 20.381 -6.686 -1.961 1.00 73.75 85 GLY A N 1
ATOM 647 C CA . GLY A 1 85 ? 19.655 -7.359 -3.049 1.00 73.75 85 GLY A CA 1
ATOM 648 C C . GLY A 1 85 ? 18.155 -7.048 -3.106 1.00 73.75 85 GLY A C 1
ATOM 649 O O . GLY A 1 85 ? 17.506 -7.413 -4.081 1.00 73.75 85 GLY A O 1
ATOM 650 N N . GLY A 1 86 ? 17.626 -6.305 -2.128 1.00 82.00 86 GLY A N 1
ATOM 651 C CA . GLY A 1 86 ? 16.204 -5.977 -2.041 1.00 82.00 86 GLY A CA 1
ATOM 652 C C . GLY A 1 86 ? 15.392 -7.019 -1.277 1.00 82.00 86 GLY A C 1
ATOM 653 O O . GLY A 1 86 ? 15.952 -7.959 -0.725 1.00 82.00 86 GLY A O 1
ATOM 654 N N . ALA A 1 87 ? 14.076 -6.819 -1.201 1.00 81.31 87 ALA A N 1
ATOM 655 C CA . ALA A 1 87 ? 13.194 -7.718 -0.462 1.00 81.31 87 ALA A CA 1
ATOM 656 C C . ALA A 1 87 ? 13.023 -9.083 -1.142 1.00 81.31 87 ALA A C 1
ATOM 658 O O . ALA A 1 87 ? 12.761 -9.151 -2.343 1.00 81.31 87 ALA A O 1
ATOM 659 N N . ASP A 1 88 ? 13.039 -10.158 -0.355 1.00 84.31 88 ASP A N 1
ATOM 660 C CA . ASP A 1 88 ? 12.798 -11.524 -0.855 1.00 84.31 88 ASP A CA 1
ATOM 661 C C . ASP A 1 88 ? 11.337 -11.777 -1.258 1.00 84.31 88 ASP A C 1
ATOM 663 O O . ASP A 1 88 ? 11.046 -12.664 -2.057 1.00 84.31 88 ASP A O 1
ATOM 667 N N . SER A 1 89 ? 10.402 -11.007 -0.697 1.00 81.44 89 SER A N 1
ATOM 668 C CA . SER A 1 89 ? 8.958 -11.133 -0.921 1.00 81.44 89 SER A CA 1
ATOM 669 C C . SER A 1 89 ? 8.265 -9.777 -0.811 1.00 81.44 89 SER A C 1
ATOM 671 O O . SER A 1 89 ? 8.741 -8.872 -0.120 1.00 81.44 89 SER A O 1
ATOM 673 N N . SER A 1 90 ? 7.127 -9.639 -1.492 1.00 82.00 90 SER A N 1
ATOM 674 C CA . SER A 1 90 ? 6.255 -8.476 -1.332 1.00 82.00 90 SER A CA 1
ATOM 675 C C . SER A 1 90 ? 5.478 -8.589 -0.022 1.00 82.00 90 SER A C 1
ATOM 677 O O . SER A 1 90 ? 4.966 -9.660 0.301 1.00 82.00 90 SER A O 1
ATOM 679 N N . LYS A 1 91 ? 5.386 -7.496 0.737 1.00 85.94 91 LYS A N 1
ATOM 680 C CA . LYS A 1 91 ? 4.686 -7.452 2.027 1.00 85.94 91 LYS A CA 1
ATOM 681 C C . LYS A 1 91 ? 3.818 -6.210 2.116 1.00 85.94 91 LYS A C 1
ATOM 683 O O . LYS A 1 91 ? 4.251 -5.123 1.740 1.00 85.94 91 LYS A O 1
ATOM 688 N N . VAL A 1 92 ? 2.627 -6.379 2.670 1.00 86.94 92 VAL A N 1
ATOM 689 C CA . VAL A 1 92 ? 1.730 -5.291 3.059 1.00 86.94 92 VAL A CA 1
ATOM 690 C C . VAL A 1 92 ? 1.718 -5.247 4.578 1.00 86.94 92 VAL A C 1
ATOM 692 O O . VAL A 1 92 ? 1.467 -6.264 5.221 1.00 86.94 92 VAL A O 1
ATOM 695 N N . VAL A 1 93 ? 2.034 -4.089 5.149 1.00 89.31 93 VAL A N 1
ATOM 696 C CA . VAL A 1 93 ? 2.019 -3.870 6.596 1.00 89.31 93 VAL A CA 1
ATOM 697 C C . VAL A 1 93 ? 0.862 -2.950 6.917 1.00 89.31 93 VAL A C 1
ATOM 699 O O . VAL A 1 93 ? 0.766 -1.844 6.379 1.00 89.31 93 VAL A O 1
ATOM 702 N N . LEU A 1 94 ? 0.007 -3.425 7.811 1.00 89.88 94 LEU A N 1
ATOM 703 C CA . LEU A 1 94 ? -1.178 -2.724 8.263 1.00 89.88 94 LEU A CA 1
ATOM 704 C C . LEU A 1 94 ? -0.967 -2.309 9.718 1.00 89.88 94 LEU A C 1
ATOM 706 O O . LEU A 1 94 ? -0.441 -3.089 10.512 1.00 89.88 94 LEU A O 1
ATOM 710 N N . SER A 1 95 ? -1.353 -1.086 10.061 1.00 87.38 95 SER A N 1
ATOM 711 C CA . SER A 1 95 ? -1.408 -0.630 11.450 1.00 87.38 95 SER A CA 1
ATOM 712 C C . SER A 1 95 ? -2.854 -0.599 11.906 1.00 87.38 95 SER A C 1
ATOM 714 O O . SER A 1 95 ? -3.729 -0.156 11.169 1.00 87.38 95 SER A O 1
ATOM 716 N N . GLN A 1 96 ? -3.104 -1.059 13.124 1.00 85.94 96 GLN A N 1
ATOM 717 C CA . GLN A 1 96 ? -4.429 -0.999 13.718 1.00 85.94 96 GLN A CA 1
ATOM 718 C C . GLN A 1 96 ? -4.607 0.331 14.459 1.00 85.94 96 GLN A C 1
ATOM 720 O O . GLN A 1 96 ? -3.711 0.763 15.184 1.00 85.94 96 GLN A O 1
ATOM 725 N N . ALA A 1 97 ? -5.754 0.976 14.264 1.00 80.25 97 ALA A N 1
ATOM 726 C CA . ALA A 1 97 ? -6.156 2.201 14.947 1.00 80.25 97 ALA A CA 1
ATOM 727 C C . ALA A 1 97 ? -7.613 2.048 15.410 1.00 80.25 97 ALA A C 1
ATOM 729 O O . ALA A 1 97 ? -8.551 2.266 14.638 1.00 80.25 97 ALA A O 1
ATOM 730 N N . GLY A 1 98 ? -7.801 1.607 16.657 1.00 82.69 98 GLY A N 1
ATOM 731 C CA . GLY A 1 98 ? -9.103 1.141 17.142 1.00 82.69 98 GLY A CA 1
ATOM 732 C C . GLY A 1 98 ? -9.585 -0.074 16.340 1.00 82.69 98 GLY A C 1
ATOM 733 O O . GLY A 1 98 ? -8.850 -1.049 16.184 1.00 82.69 98 GLY A O 1
ATOM 734 N N . ASP A 1 99 ? -10.787 0.017 15.770 1.00 83.81 99 ASP A N 1
ATOM 735 C CA . ASP A 1 99 ? -11.400 -1.042 14.947 1.00 83.81 99 ASP A CA 1
ATOM 736 C C . ASP A 1 99 ? -11.030 -0.963 13.454 1.00 83.81 99 ASP A C 1
ATOM 738 O O . ASP A 1 99 ? -11.619 -1.649 12.617 1.00 83.81 99 ASP A O 1
ATOM 742 N N . ARG A 1 100 ? -10.087 -0.089 13.083 1.00 83.00 100 ARG A N 1
ATOM 743 C CA . ARG A 1 100 ? -9.718 0.165 11.683 1.00 83.00 100 ARG A CA 1
ATOM 744 C C . ARG A 1 100 ? -8.306 -0.320 11.394 1.00 83.00 100 ARG A C 1
ATOM 746 O O . ARG A 1 100 ? -7.409 -0.178 12.225 1.00 83.00 100 ARG A O 1
ATOM 753 N N . TYR A 1 101 ? -8.103 -0.814 10.177 1.00 89.56 101 TYR A N 1
ATOM 754 C CA . TYR A 1 101 ? -6.783 -1.129 9.648 1.00 89.56 101 TYR A CA 1
ATOM 755 C C . TYR A 1 101 ? -6.348 -0.062 8.652 1.00 89.56 101 TYR A C 1
ATOM 757 O O . TYR A 1 101 ? -7.061 0.249 7.701 1.00 89.56 101 TYR A O 1
ATOM 765 N N . LEU A 1 102 ? -5.164 0.488 8.874 1.00 90.38 102 LEU A N 1
ATOM 766 C CA . LEU A 1 102 ? -4.535 1.495 8.036 1.00 90.38 102 LEU A CA 1
ATOM 767 C C . LEU A 1 102 ? -3.429 0.842 7.220 1.00 90.38 102 LEU A C 1
ATOM 769 O O . LEU A 1 102 ? -2.613 0.102 7.773 1.00 90.38 102 LEU A O 1
ATOM 773 N N . LEU A 1 103 ? -3.354 1.141 5.925 1.00 89.81 103 LEU A N 1
ATOM 774 C CA . LEU A 1 103 ? -2.178 0.766 5.146 1.00 89.81 103 LEU A CA 1
ATOM 775 C C . LEU A 1 103 ? -0.986 1.617 5.584 1.00 89.81 103 LEU A C 1
ATOM 777 O O . LEU A 1 103 ? -0.990 2.827 5.378 1.00 89.81 103 LEU A O 1
ATOM 781 N N . SER A 1 104 ? 0.040 0.978 6.142 1.00 90.00 104 SER A N 1
ATOM 782 C CA . SER A 1 104 ? 1.208 1.669 6.699 1.00 90.00 104 SER A CA 1
ATOM 783 C C . SER A 1 104 ? 2.433 1.523 5.820 1.00 90.00 104 SER A C 1
ATOM 785 O O . SER A 1 104 ? 3.129 2.505 5.552 1.00 90.00 104 SER A O 1
ATOM 787 N N . GLN A 1 105 ? 2.721 0.303 5.358 1.00 91.69 105 GLN A N 1
ATOM 788 C CA . GLN A 1 105 ? 3.882 0.056 4.509 1.00 91.69 105 GLN A CA 1
ATOM 789 C C . GLN A 1 105 ? 3.595 -0.952 3.403 1.00 91.69 105 GLN A C 1
ATOM 791 O O . GLN A 1 105 ? 2.798 -1.877 3.553 1.00 91.69 105 GLN A O 1
ATOM 796 N N . LEU A 1 106 ? 4.318 -0.790 2.302 1.00 88.31 106 LEU A N 1
ATOM 797 C CA . LEU A 1 106 ? 4.357 -1.719 1.186 1.00 88.31 106 LEU A CA 1
ATOM 798 C C . LEU A 1 106 ? 5.812 -2.009 0.832 1.00 88.31 106 LEU A C 1
ATOM 800 O O . LEU A 1 106 ? 6.574 -1.117 0.467 1.00 88.31 106 LEU A O 1
ATOM 804 N N . VAL A 1 107 ? 6.186 -3.275 0.897 1.00 88.19 107 VAL A N 1
ATOM 805 C CA . VAL A 1 107 ? 7.478 -3.783 0.449 1.00 88.19 107 VAL A CA 1
ATOM 806 C C . VAL A 1 107 ? 7.247 -4.598 -0.811 1.00 88.19 107 VAL A C 1
ATOM 808 O O . VAL A 1 107 ? 6.278 -5.348 -0.899 1.00 88.19 107 VAL A O 1
ATOM 811 N N . VAL A 1 108 ? 8.129 -4.450 -1.793 1.00 81.44 108 VAL A N 1
ATOM 812 C CA . VAL A 1 108 ? 8.003 -5.105 -3.097 1.00 81.44 108 VAL A CA 1
ATOM 813 C C . VAL A 1 108 ? 9.193 -6.017 -3.301 1.00 81.44 108 VAL A C 1
ATOM 815 O O . VAL A 1 108 ? 10.334 -5.567 -3.174 1.00 81.44 108 VAL A O 1
ATOM 818 N N . GLN A 1 109 ? 8.933 -7.272 -3.656 1.00 81.69 109 GLN A N 1
ATOM 819 C CA . GLN A 1 109 ? 9.987 -8.228 -3.973 1.00 81.69 109 GLN A CA 1
ATOM 820 C C . GLN A 1 109 ? 10.965 -7.668 -5.020 1.00 81.69 109 GLN A C 1
ATOM 822 O O . GLN A 1 109 ? 10.558 -7.050 -6.008 1.00 81.69 109 GLN A O 1
ATOM 827 N N . GLY A 1 110 ? 12.262 -7.875 -4.793 1.00 79.12 110 GLY A N 1
ATOM 828 C CA . GLY A 1 110 ? 13.343 -7.440 -5.678 1.00 79.12 110 GLY A CA 1
ATOM 829 C C . GLY A 1 110 ? 13.640 -5.938 -5.640 1.00 79.12 110 GLY A C 1
ATOM 830 O O . GLY A 1 110 ? 14.527 -5.477 -6.358 1.00 79.12 110 GLY A O 1
ATOM 831 N N . ARG A 1 111 ? 12.933 -5.147 -4.817 1.00 80.06 111 ARG A N 1
ATOM 832 C CA . ARG A 1 111 ? 13.232 -3.718 -4.629 1.00 80.06 111 ARG A CA 1
ATOM 833 C C . ARG A 1 111 ? 14.079 -3.495 -3.385 1.00 80.06 111 ARG A C 1
ATOM 835 O O . ARG A 1 111 ? 13.855 -4.109 -2.351 1.00 80.06 111 ARG A O 1
ATOM 842 N N . VAL A 1 112 ? 15.019 -2.557 -3.482 1.00 84.31 112 VAL A N 1
ATOM 843 C CA . VAL A 1 112 ? 15.878 -2.094 -2.370 1.00 84.31 112 VAL A CA 1
ATOM 844 C C . VAL A 1 112 ? 15.224 -1.001 -1.518 1.00 84.31 112 VAL A C 1
ATOM 846 O O . VAL A 1 112 ? 15.856 -0.408 -0.651 1.00 84.31 112 VAL A O 1
ATOM 849 N N . TYR A 1 113 ? 13.955 -0.707 -1.782 1.00 84.56 113 TYR A N 1
ATOM 850 C CA . TYR A 1 113 ? 13.160 0.267 -1.053 1.00 84.56 113 TYR A CA 1
ATOM 851 C C . TYR A 1 113 ? 11.701 -0.201 -0.990 1.00 84.56 113 TYR A C 1
ATOM 853 O O . TYR A 1 113 ? 11.228 -0.907 -1.885 1.00 84.56 113 TYR A O 1
ATOM 861 N N . GLY A 1 114 ? 11.007 0.184 0.075 1.00 87.38 114 GLY A N 1
ATOM 862 C CA . GLY A 1 114 ? 9.563 0.067 0.233 1.00 87.38 114 GLY A CA 1
ATOM 863 C C . GLY A 1 114 ? 8.890 1.436 0.188 1.00 87.38 114 GLY A C 1
ATOM 864 O O . GLY A 1 114 ? 9.530 2.456 -0.060 1.00 87.38 114 GLY A O 1
ATOM 865 N N . TYR A 1 115 ? 7.597 1.449 0.466 1.00 89.31 115 TYR A N 1
ATOM 866 C CA . TYR A 1 115 ? 6.754 2.632 0.524 1.00 89.31 115 TYR A CA 1
ATOM 867 C C . TYR A 1 115 ? 6.134 2.721 1.910 1.00 89.31 115 TYR A C 1
ATOM 869 O O . TYR A 1 115 ? 5.584 1.738 2.398 1.00 89.31 115 TYR A O 1
ATOM 877 N N . GLN A 1 116 ? 6.216 3.887 2.533 1.00 91.75 116 GLN A N 1
ATOM 878 C CA . GLN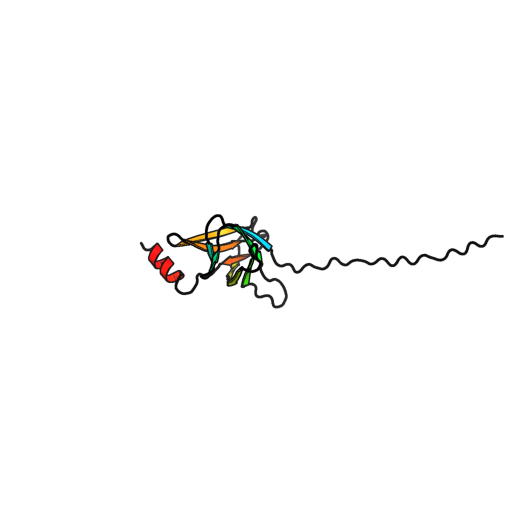 A 1 116 ? 5.540 4.206 3.778 1.00 91.75 116 GLN A CA 1
ATOM 879 C C . GLN A 1 116 ? 4.411 5.185 3.487 1.00 91.75 116 GLN A C 1
ATOM 881 O O . GLN A 1 116 ? 4.648 6.299 3.015 1.00 91.75 116 GLN A O 1
ATOM 886 N N . PHE A 1 117 ? 3.187 4.768 3.769 1.00 89.81 117 PHE A N 1
ATOM 887 C CA . PHE A 1 117 ? 2.016 5.613 3.618 1.00 89.81 117 PHE A CA 1
ATOM 888 C C . PHE A 1 117 ? 1.914 6.516 4.835 1.00 89.81 117 PHE A C 1
ATOM 890 O O . PHE A 1 117 ? 2.068 6.080 5.977 1.00 89.81 117 PHE A O 1
ATOM 897 N N . LEU A 1 118 ? 1.696 7.800 4.576 1.00 79.88 118 LEU A N 1
ATOM 898 C CA . LEU A 1 118 ? 1.422 8.740 5.645 1.00 79.88 118 LEU A CA 1
ATOM 899 C C . LEU A 1 118 ? -0.079 8.727 5.935 1.00 79.88 118 LEU A C 1
ATOM 901 O O . LEU A 1 118 ? -0.859 8.792 4.978 1.00 79.88 118 LEU A O 1
ATOM 905 N N . PRO A 1 119 ? -0.483 8.662 7.213 1.00 73.19 119 PRO A N 1
ATOM 906 C CA . PRO A 1 119 ? -1.870 8.889 7.590 1.00 73.19 119 PRO A CA 1
ATOM 907 C C . PRO A 1 119 ? -2.293 10.313 7.206 1.00 73.19 119 PRO A C 1
ATOM 909 O O . PRO A 1 119 ? -1.462 11.224 7.149 1.00 73.19 119 PRO A O 1
ATOM 912 N N . GLU A 1 120 ? -3.588 10.514 6.963 1.00 72.81 120 GLU A N 1
ATOM 913 C CA . GLU A 1 120 ? -4.119 11.860 6.735 1.00 72.81 120 GLU A CA 1
ATOM 914 C C . GLU A 1 120 ? -3.868 12.763 7.954 1.00 72.81 120 GLU A C 1
ATOM 916 O O . GLU A 1 120 ? -3.888 12.278 9.098 1.00 72.81 120 GLU A O 1
ATOM 921 N N . PRO A 1 121 ? -3.679 14.079 7.742 1.00 64.19 121 PRO A N 1
ATOM 922 C CA . PRO A 1 121 ? -3.658 15.053 8.827 1.00 64.19 121 PRO A CA 1
ATOM 923 C C . PRO A 1 121 ? -4.896 14.880 9.726 1.00 64.19 121 PRO A C 1
ATOM 925 O O . PRO A 1 121 ? -6.025 14.919 9.251 1.00 64.19 121 PRO A O 1
ATOM 928 N N . GLY A 1 122 ? -4.687 14.633 11.023 1.00 63.06 122 GLY A N 1
ATOM 929 C CA . GLY A 1 122 ? -5.749 14.350 12.004 1.00 63.06 122 GLY A CA 1
ATOM 930 C C . GLY A 1 122 ? -5.940 12.865 12.342 1.00 63.06 122 GLY A C 1
ATOM 931 O O . GLY A 1 122 ? -6.244 12.543 13.490 1.00 63.06 122 GLY A O 1
ATOM 932 N N . THR A 1 123 ? -5.651 11.944 11.415 1.00 67.25 123 THR A N 1
ATOM 933 C CA . THR A 1 123 ? -5.648 10.496 11.719 1.00 67.25 123 THR A CA 1
ATOM 934 C C . THR A 1 123 ? -4.467 10.135 12.618 1.00 67.25 123 THR A C 1
ATOM 936 O O . THR A 1 123 ? -4.625 9.375 13.568 1.00 67.25 123 THR A O 1
ATOM 939 N N . ALA A 1 124 ? -3.300 10.749 12.388 1.00 64.50 124 ALA A N 1
ATOM 940 C CA . ALA A 1 124 ? -2.121 10.566 13.238 1.00 64.50 124 ALA A CA 1
ATOM 941 C C . ALA A 1 124 ? -2.368 10.994 14.696 1.00 64.50 124 ALA A C 1
ATOM 943 O O . ALA A 1 124 ? -1.995 10.274 15.614 1.00 64.50 124 ALA A O 1
ATOM 944 N N . SER A 1 125 ? -3.034 12.133 14.912 1.00 65.06 125 SER A N 1
ATOM 945 C CA . SER A 1 125 ? -3.379 12.618 16.256 1.00 65.06 125 SER A CA 1
ATOM 946 C C . SER A 1 125 ? -4.312 11.649 16.979 1.00 65.06 125 SER A C 1
ATOM 948 O O . SER A 1 125 ? -4.080 11.328 18.138 1.00 65.06 125 SER A O 1
ATOM 950 N N . ARG A 1 126 ? -5.304 11.103 16.263 1.00 66.12 126 ARG A N 1
ATOM 951 C CA . ARG A 1 126 ? -6.221 10.094 16.801 1.00 66.12 126 ARG A CA 1
ATOM 952 C C . ARG A 1 126 ? -5.529 8.762 17.096 1.00 66.12 126 ARG A C 1
ATOM 954 O O . ARG A 1 126 ? -5.870 8.106 18.069 1.00 66.12 126 ARG A O 1
ATOM 961 N N . MET A 1 127 ? -4.556 8.358 16.279 1.00 65.31 127 MET A N 1
ATOM 962 C CA . MET A 1 127 ? -3.752 7.161 16.544 1.00 65.31 127 MET A CA 1
ATOM 963 C C . MET A 1 127 ? -2.910 7.294 17.813 1.00 65.31 127 MET A C 1
ATOM 965 O O . MET A 1 127 ? -2.807 6.327 18.556 1.00 65.31 127 MET A O 1
ATOM 969 N N . VAL A 1 128 ? -2.307 8.465 18.046 1.00 67.50 128 VAL A N 1
ATOM 970 C CA . VAL A 1 128 ? -1.541 8.731 19.274 1.00 67.50 128 VAL A CA 1
ATOM 971 C C . VAL A 1 128 ? -2.469 8.687 20.485 1.00 67.50 128 VAL A C 1
ATOM 973 O O . VAL A 1 128 ? -2.180 7.977 21.436 1.00 67.50 128 VAL A O 1
ATOM 976 N N . GLU A 1 129 ? -3.626 9.343 20.404 1.00 65.50 129 GLU A N 1
ATOM 977 C CA . GLU A 1 129 ? -4.613 9.359 21.489 1.00 65.50 129 GLU A CA 1
ATOM 978 C C . GLU A 1 129 ? -5.147 7.958 21.840 1.00 65.50 129 GLU A C 1
ATOM 980 O O . GLU A 1 129 ? -5.336 7.651 23.011 1.00 65.50 129 GLU A O 1
ATOM 985 N N . LEU A 1 130 ? -5.350 7.086 20.845 1.00 65.38 130 LEU A N 1
ATOM 986 C CA . LEU A 1 130 ? -5.782 5.699 21.064 1.00 65.38 130 LEU A CA 1
ATOM 987 C C . LEU A 1 130 ? -4.656 4.768 21.533 1.00 65.38 130 LEU A C 1
ATOM 989 O O . LEU A 1 130 ? -4.947 3.728 22.111 1.00 65.38 130 LEU A O 1
ATOM 993 N N . ALA A 1 131 ? -3.392 5.090 21.251 1.00 62.28 131 ALA A N 1
ATOM 994 C CA . ALA A 1 131 ? -2.248 4.289 21.688 1.00 62.28 131 ALA A CA 1
ATOM 995 C C . ALA A 1 131 ? -1.842 4.572 23.146 1.00 62.28 131 ALA A C 1
ATOM 997 O O . ALA A 1 131 ? -1.103 3.784 23.733 1.00 62.28 131 ALA A O 1
ATOM 998 N N . GLU A 1 132 ? -2.295 5.695 23.709 1.00 63.78 132 GLU A N 1
ATOM 999 C CA . GLU A 1 132 ? -2.051 6.096 25.100 1.00 63.78 132 GLU A CA 1
ATOM 1000 C C . GLU A 1 132 ? -3.194 5.712 26.064 1.00 63.78 132 GLU A C 1
ATOM 1002 O O . GLU A 1 132 ? -3.097 5.997 27.260 1.00 63.78 132 GLU A O 1
ATOM 1007 N N . GLN A 1 133 ? -4.255 5.063 25.567 1.00 54.41 133 GLN A N 1
ATOM 1008 C CA . GLN A 1 133 ? -5.359 4.497 26.360 1.00 54.41 133 GLN A CA 1
ATOM 1009 C C . GLN A 1 133 ? -5.166 2.998 26.595 1.00 54.41 133 GLN A C 1
ATOM 1011 O O . GLN A 1 133 ? -5.520 2.544 27.708 1.00 54.41 133 GLN A O 1
#

Secondary structure (DSSP, 8-state):
-----PPP----------------EEEEEEESS-EEETTEEEPSEEEEEEE--STT--TTEEEEEETTEEEEEEEEEEEE--STTSBSS-EEEEEEETTEEEEEEEE-BT-SEEEEEPPPTTHHHHHHHHH--